Protein AF-A0AAV4BVM9-F1 (afdb_monomer)

Mean predicted aligned error: 7.36 Å

Sequence (117 aa):
MDQLFNAFNSCSRHSNQKMWHAMSLTSGHIEFVEATRQWLPTLHSKSKKGDKRPCMEDWQIAINSLLMLWEDLQKTQEVKFLRTSGLNQDCVENLSSTIRGHRDNPVRKSFVKVCAR

Secondary structure (DSSP, 8-state):
-HHHHHHHS--BSS-SSTT-B-B-TTSSHHHHHHHHHHHGGG------TT---HHHHHHHHHHHHHHHHHHHHHHHH--S-B-GGGSSSHHHHHHHHHHHHH-SS--HHHHHHHHT-

Structure (mmCIF, N/CA/C/O backbone):
data_AF-A0AAV4BVM9-F1
#
_entry.id   AF-A0AAV4BVM9-F1
#
loop_
_atom_site.group_PDB
_atom_site.id
_atom_site.type_symbol
_atom_site.label_atom_id
_atom_site.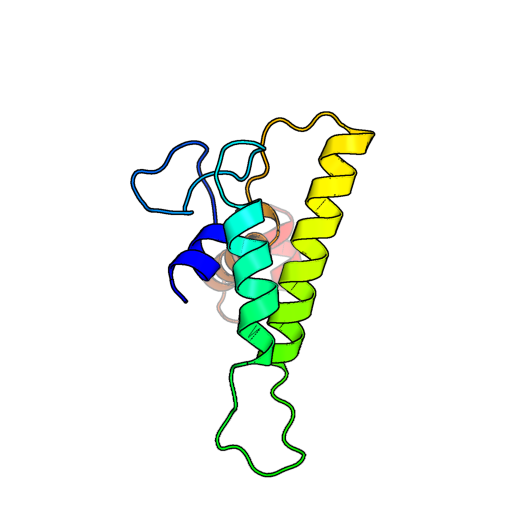label_alt_id
_atom_site.label_comp_id
_atom_site.label_asym_id
_atom_site.label_entity_id
_atom_site.label_seq_id
_atom_site.pdbx_PDB_ins_code
_atom_site.Cartn_x
_atom_site.Cartn_y
_atom_site.Cartn_z
_atom_site.occupancy
_atom_site.B_iso_or_equiv
_atom_site.auth_seq_id
_atom_site.auth_comp_id
_atom_site.auth_asym_id
_atom_site.auth_atom_id
_atom_site.pdbx_PDB_model_num
ATOM 1 N N . MET A 1 1 ? 1.137 -12.113 7.579 1.00 64.94 1 MET A N 1
ATOM 2 C CA . MET A 1 1 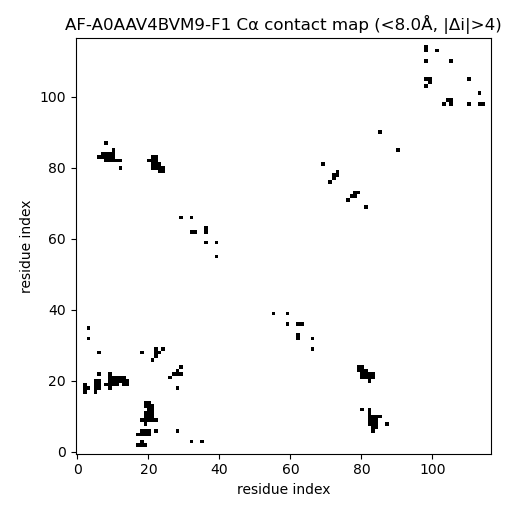? 1.840 -11.615 6.378 1.00 64.94 1 MET A CA 1
ATOM 3 C C . MET A 1 1 ? 0.943 -11.665 5.151 1.00 64.94 1 MET A C 1
ATOM 5 O O . MET A 1 1 ? 0.807 -10.639 4.508 1.00 64.94 1 MET A O 1
ATOM 9 N N . ASP A 1 2 ? 0.240 -12.766 4.888 1.00 84.50 2 ASP A N 1
ATOM 10 C CA . ASP A 1 2 ? -0.597 -12.916 3.680 1.00 84.50 2 ASP A CA 1
ATOM 11 C C . ASP A 1 2 ? -1.679 -11.838 3.522 1.00 84.50 2 ASP A C 1
ATOM 13 O O . ASP A 1 2 ? -1.846 -11.274 2.450 1.00 84.50 2 ASP A O 1
ATOM 17 N N . GLN A 1 3 ? -2.367 -11.467 4.607 1.00 89.62 3 GLN A N 1
ATOM 18 C CA . GLN A 1 3 ? -3.374 -10.395 4.563 1.00 89.62 3 GLN A CA 1
ATOM 19 C C . GLN A 1 3 ? -2.761 -9.013 4.289 1.00 89.62 3 GLN A C 1
ATOM 21 O O . GLN A 1 3 ? -3.406 -8.187 3.652 1.00 89.62 3 GLN A O 1
ATOM 26 N N . LEU A 1 4 ? -1.519 -8.773 4.732 1.00 90.56 4 LEU A N 1
ATOM 27 C CA . LEU A 1 4 ? -0.795 -7.533 4.445 1.00 90.56 4 LEU A CA 1
ATOM 28 C C . LEU A 1 4 ? -0.411 -7.475 2.972 1.00 90.56 4 LEU A C 1
ATOM 30 O O . LEU A 1 4 ? -0.662 -6.474 2.315 1.00 90.56 4 LEU A O 1
ATOM 34 N N . PHE A 1 5 ? 0.112 -8.574 2.432 1.00 89.81 5 PHE A N 1
ATOM 35 C CA . PHE A 1 5 ? 0.396 -8.666 1.006 1.00 89.81 5 PHE A CA 1
ATOM 36 C C . PHE A 1 5 ? -0.872 -8.475 0.160 1.00 89.81 5 PHE A C 1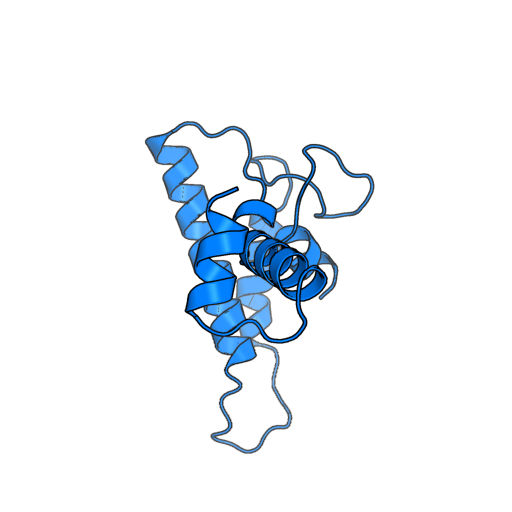
ATOM 38 O O . PHE A 1 5 ? -0.874 -7.673 -0.768 1.00 89.81 5 PHE A O 1
ATOM 45 N N . ASN A 1 6 ? -1.976 -9.129 0.531 1.00 91.81 6 ASN A N 1
ATOM 46 C CA . ASN A 1 6 ? -3.257 -8.975 -0.158 1.00 91.81 6 ASN A CA 1
ATOM 47 C C . ASN A 1 6 ? -3.753 -7.522 -0.138 1.00 91.81 6 ASN A C 1
ATOM 49 O O . ASN A 1 6 ? -4.144 -7.010 -1.187 1.00 91.81 6 ASN A O 1
ATOM 53 N N . ALA A 1 7 ? -3.670 -6.848 1.018 1.00 92.31 7 ALA A N 1
ATOM 54 C CA . ALA A 1 7 ? -4.071 -5.447 1.167 1.00 92.31 7 ALA A CA 1
ATOM 55 C C . ALA A 1 7 ? -3.267 -4.513 0.248 1.00 92.31 7 ALA A C 1
ATOM 57 O O . ALA A 1 7 ? -3.808 -3.534 -0.265 1.00 92.31 7 ALA A O 1
ATOM 58 N N . PHE A 1 8 ? -1.996 -4.830 -0.009 1.00 92.81 8 PHE A N 1
ATOM 59 C CA . PHE A 1 8 ? -1.115 -4.077 -0.907 1.00 92.81 8 PHE A CA 1
ATOM 60 C C . PHE A 1 8 ? -1.161 -4.540 -2.371 1.00 92.81 8 PHE A C 1
ATOM 62 O O . PHE A 1 8 ? -0.590 -3.871 -3.227 1.00 92.81 8 PHE A O 1
ATOM 69 N N . ASN A 1 9 ? -1.867 -5.629 -2.683 1.00 92.12 9 ASN A N 1
ATOM 70 C CA . ASN A 1 9 ? -1.947 -6.190 -4.033 1.00 92.12 9 ASN A CA 1
ATOM 71 C C . ASN A 1 9 ? -3.392 -6.496 -4.468 1.00 92.12 9 ASN A C 1
ATOM 73 O O . ASN A 1 9 ? -3.691 -7.520 -5.089 1.00 92.12 9 ASN A O 1
ATOM 77 N N . SER A 1 10 ? -4.327 -5.619 -4.102 1.00 90.06 10 SER A N 1
ATOM 78 C CA . SER A 1 10 ? -5.739 -5.770 -4.446 1.00 90.06 10 SER A CA 1
ATOM 79 C C . SER A 1 10 ? -6.004 -5.354 -5.897 1.00 90.06 10 SER A C 1
ATOM 81 O O . SER A 1 10 ? -5.831 -4.194 -6.278 1.00 90.06 10 SER A O 1
ATOM 83 N N . CYS A 1 11 ? -6.455 -6.311 -6.713 1.00 83.56 11 CYS A N 1
ATOM 84 C CA . CYS A 1 11 ? -6.705 -6.104 -8.148 1.00 83.56 11 CYS A CA 1
ATOM 85 C C . CYS A 1 11 ? -8.192 -5.914 -8.487 1.00 83.56 11 CYS A C 1
ATOM 87 O O . CYS A 1 11 ? -8.541 -5.358 -9.532 1.00 83.56 11 CYS A O 1
ATOM 89 N N . SER A 1 12 ? -9.080 -6.406 -7.623 1.00 85.81 12 SER A N 1
ATOM 90 C CA . SER A 1 12 ? -10.517 -6.511 -7.878 1.00 85.81 12 SER A CA 1
ATOM 91 C C . SER A 1 12 ? -11.320 -5.683 -6.881 1.00 85.81 12 SER A C 1
ATOM 93 O O . SER A 1 12 ? -10.864 -5.384 -5.783 1.00 85.81 12 SER A O 1
ATOM 95 N N . ARG A 1 13 ? -12.543 -5.297 -7.250 1.00 83.31 13 ARG A N 1
ATOM 96 C CA . ARG A 1 13 ? -13.445 -4.580 -6.335 1.00 83.31 13 ARG A CA 1
ATOM 97 C C . ARG A 1 13 ? -14.078 -5.509 -5.295 1.00 83.31 13 ARG A C 1
ATOM 99 O O . ARG A 1 13 ? -14.416 -5.072 -4.202 1.00 83.31 13 ARG A O 1
ATOM 106 N N . HIS A 1 14 ? -14.223 -6.782 -5.647 1.00 85.62 14 HIS A N 1
ATOM 107 C CA . HIS A 1 14 ? -14.819 -7.823 -4.825 1.00 85.62 14 HIS A CA 1
ATOM 108 C C . HIS A 1 14 ? -13.949 -9.070 -4.923 1.00 85.62 14 HIS A C 1
ATOM 110 O O . HIS A 1 14 ? -13.576 -9.471 -6.023 1.00 85.62 14 HIS A O 1
ATOM 116 N N . SER A 1 15 ? -13.656 -9.683 -3.782 1.00 87.31 15 SER A N 1
ATOM 117 C CA . SER A 1 15 ? -12.887 -10.919 -3.704 1.00 87.31 15 SER A CA 1
ATOM 118 C C . SER A 1 15 ? -13.386 -11.756 -2.540 1.00 87.31 15 SER A C 1
ATOM 120 O O . SER A 1 15 ? -13.726 -11.219 -1.487 1.00 87.31 15 SER A O 1
ATOM 122 N N . ASN A 1 16 ? -13.395 -13.075 -2.727 1.00 85.50 16 ASN A N 1
ATOM 123 C CA . ASN A 1 16 ? -13.697 -14.028 -1.659 1.00 85.50 16 ASN A CA 1
ATOM 124 C C . ASN A 1 16 ? -12.515 -14.185 -0.688 1.00 85.50 16 ASN A C 1
ATOM 126 O O . ASN A 1 16 ? -12.672 -14.752 0.391 1.00 85.50 16 ASN A O 1
ATOM 130 N N . GLN A 1 17 ? -11.326 -13.703 -1.065 1.00 86.00 17 GLN A N 1
ATOM 131 C CA . GLN A 1 17 ? -10.149 -13.722 -0.206 1.00 86.00 17 GLN A CA 1
ATOM 132 C C . GLN A 1 17 ? -10.049 -12.432 0.607 1.00 86.00 17 GLN A C 1
ATOM 134 O O . GLN A 1 17 ? -10.210 -11.319 0.098 1.00 86.00 17 GLN A O 1
ATOM 139 N N . LYS A 1 18 ? -9.731 -12.591 1.892 1.00 88.94 18 LYS A N 1
ATOM 140 C CA . LYS A 1 18 ? -9.637 -11.482 2.839 1.00 88.94 18 LYS A CA 1
ATOM 141 C C . LYS A 1 18 ? -8.536 -10.497 2.429 1.00 88.94 18 LYS A C 1
ATOM 143 O O . LYS A 1 18 ? -7.415 -10.912 2.131 1.00 88.94 18 LYS A O 1
ATOM 148 N N . MET A 1 19 ? -8.869 -9.204 2.459 1.00 90.19 19 MET A N 1
ATOM 149 C CA . MET A 1 19 ? -8.010 -8.081 2.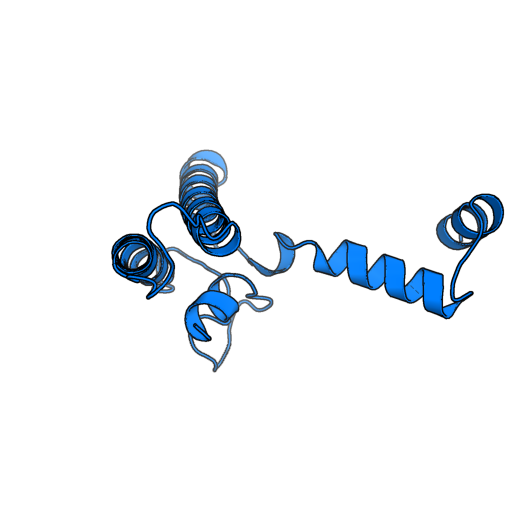050 1.00 90.19 19 MET A CA 1
ATOM 150 C C . MET A 1 19 ? -7.575 -8.094 0.575 1.00 90.19 19 MET A C 1
ATOM 152 O O . MET A 1 19 ? -6.791 -7.251 0.172 1.00 90.19 19 MET A O 1
ATOM 156 N N . TRP A 1 20 ? -8.074 -9.014 -0.259 1.00 90.62 20 TRP A N 1
ATOM 157 C CA . TRP A 1 20 ? -7.714 -9.076 -1.683 1.00 90.62 20 TRP A CA 1
ATOM 158 C C . TRP A 1 20 ? -8.739 -8.368 -2.580 1.00 90.62 20 TRP A C 1
ATOM 160 O O . TRP A 1 20 ? -8.995 -8.757 -3.720 1.00 90.62 20 TRP A O 1
ATOM 170 N N . HIS A 1 21 ? -9.372 -7.334 -2.039 1.00 92.38 21 HIS A N 1
ATOM 171 C CA . HIS A 1 21 ? -10.342 -6.491 -2.721 1.00 92.38 21 HIS A CA 1
ATOM 172 C C . HIS A 1 21 ? -9.986 -5.029 -2.493 1.00 92.38 21 HIS A C 1
ATOM 174 O O . HIS A 1 21 ? -9.243 -4.707 -1.574 1.00 92.38 21 HIS A O 1
ATOM 180 N N . ALA A 1 22 ? -10.515 -4.147 -3.332 1.00 93.62 22 ALA A N 1
ATOM 181 C CA . ALA A 1 22 ? -10.200 -2.732 -3.281 1.00 93.62 22 ALA A CA 1
ATOM 182 C C . ALA A 1 22 ? -10.464 -2.145 -1.885 1.00 93.62 22 ALA A C 1
ATOM 184 O O . ALA A 1 22 ? -11.465 -2.460 -1.222 1.00 93.62 22 ALA A O 1
ATOM 185 N N . MET A 1 23 ? -9.561 -1.263 -1.472 1.00 93.75 23 MET A N 1
ATOM 186 C CA . MET A 1 23 ? -9.687 -0.493 -0.248 1.00 93.75 23 MET A CA 1
ATOM 187 C C . MET A 1 23 ? -10.814 0.528 -0.402 1.00 93.75 23 MET A C 1
ATOM 189 O O . MET A 1 23 ? -10.923 1.187 -1.432 1.00 93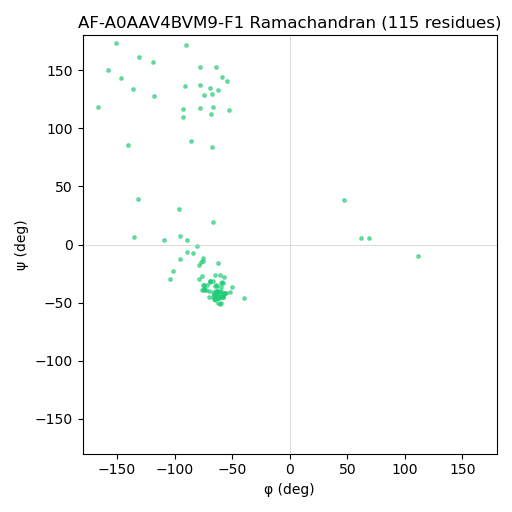.75 23 MET A O 1
ATOM 193 N N . SER A 1 24 ? -11.666 0.647 0.608 1.00 92.25 24 SER A N 1
ATOM 194 C CA . SER A 1 24 ? -12.741 1.635 0.697 1.00 92.25 24 SER A CA 1
ATOM 195 C C . SER A 1 24 ? -13.011 1.963 2.165 1.00 92.25 24 SER A C 1
ATOM 197 O O . SER A 1 24 ? -12.477 1.305 3.056 1.00 92.25 24 SER A O 1
ATOM 199 N N . LEU A 1 25 ? -13.872 2.946 2.430 1.00 88.75 25 LEU A N 1
ATOM 200 C CA . LEU A 1 25 ? -14.216 3.363 3.796 1.00 88.75 25 LEU A CA 1
ATOM 201 C C . LEU A 1 25 ? -14.783 2.228 4.663 1.00 88.75 25 LEU A C 1
ATOM 203 O O . LEU A 1 25 ? -14.629 2.254 5.874 1.00 88.75 25 LEU A O 1
ATOM 207 N N . THR A 1 26 ? -15.434 1.233 4.056 1.00 89.69 26 THR A N 1
ATOM 208 C CA . THR A 1 26 ? -16.087 0.126 4.773 1.00 89.69 26 THR A CA 1
ATOM 209 C C . THR A 1 26 ? -15.366 -1.210 4.604 1.00 89.69 26 THR A C 1
ATOM 211 O O . THR A 1 26 ? -15.846 -2.236 5.082 1.00 89.69 26 THR A O 1
ATOM 214 N N . SER A 1 27 ? -14.217 -1.240 3.919 1.00 89.81 27 SER A N 1
ATOM 215 C CA . SER A 1 27 ? -13.532 -2.492 3.571 1.00 89.81 27 SER A CA 1
ATOM 216 C C . SER A 1 27 ? -12.695 -3.091 4.705 1.00 89.81 27 SER A C 1
ATOM 218 O O . SER A 1 27 ? -12.049 -4.117 4.482 1.00 89.81 27 SER A O 1
ATOM 220 N N . GLY A 1 28 ? -12.627 -2.445 5.873 1.00 91.88 28 GLY A N 1
ATOM 221 C CA . GLY A 1 28 ? -11.808 -2.888 7.008 1.00 91.88 28 GLY A CA 1
ATOM 222 C C . GLY A 1 28 ? -10.293 -2.777 6.780 1.00 91.88 28 GLY A C 1
ATOM 223 O O . GLY A 1 28 ? -9.504 -3.292 7.572 1.00 91.88 28 GLY A O 1
ATOM 224 N N . HIS 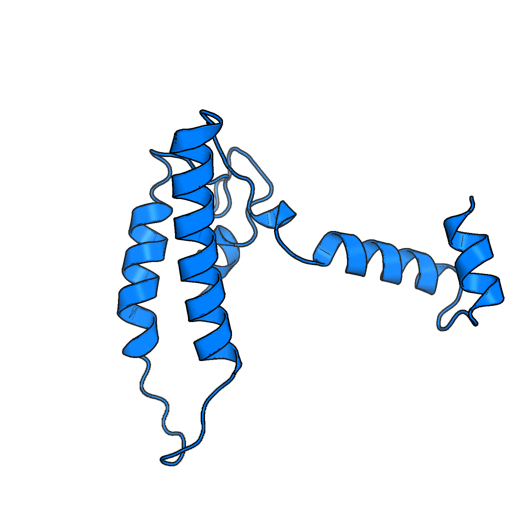A 1 29 ? -9.871 -2.194 5.652 1.00 93.62 29 HIS A N 1
ATOM 225 C CA . HIS A 1 29 ? -8.460 -2.119 5.269 1.00 93.62 29 HIS A CA 1
ATOM 226 C C . HIS A 1 29 ? -7.700 -1.119 6.132 1.00 93.62 29 HIS A C 1
ATOM 228 O O . HIS A 1 29 ? -6.565 -1.391 6.503 1.00 93.62 29 HIS A O 1
ATOM 234 N N . ILE A 1 30 ? -8.320 0.013 6.465 1.00 92.94 30 ILE A N 1
ATOM 235 C CA . ILE A 1 30 ? -7.674 1.076 7.238 1.00 92.94 30 ILE A CA 1
ATOM 236 C C . ILE A 1 30 ? -7.376 0.584 8.648 1.00 92.94 30 ILE A C 1
ATOM 238 O O . ILE A 1 30 ? -6.244 0.686 9.109 1.00 92.94 30 ILE A O 1
ATOM 242 N N . GLU A 1 31 ? -8.352 -0.051 9.289 1.00 94.75 31 GLU A N 1
ATOM 243 C CA . GLU A 1 31 ? -8.220 -0.642 10.615 1.00 94.75 31 GLU A CA 1
ATOM 244 C C . GLU A 1 31 ? -7.150 -1.736 10.626 1.00 94.75 31 GLU A C 1
ATOM 246 O O . GLU A 1 31 ? -6.322 -1.799 11.533 1.00 94.75 31 GLU A O 1
ATOM 251 N N . PHE A 1 32 ? -7.131 -2.584 9.595 1.00 94.69 32 PHE A N 1
ATOM 252 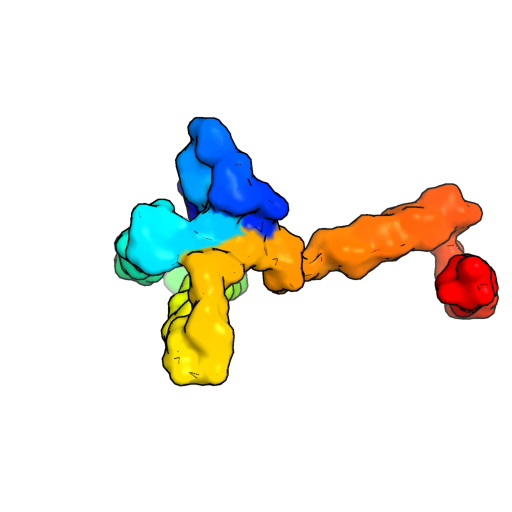C CA . PHE A 1 32 ? -6.128 -3.634 9.458 1.00 94.69 32 PHE A CA 1
ATOM 253 C C . PHE A 1 32 ? -4.711 -3.073 9.245 1.00 94.69 32 PHE A C 1
ATOM 255 O O . PHE A 1 32 ? -3.755 -3.555 9.861 1.00 94.69 32 PHE A O 1
ATOM 262 N N . VAL A 1 33 ? -4.558 -2.060 8.391 1.00 93.38 33 VAL A N 1
ATOM 263 C CA . VAL A 1 33 ? -3.266 -1.432 8.086 1.00 93.38 33 VAL A CA 1
ATOM 264 C C . VAL A 1 33 ? -2.750 -0.637 9.288 1.00 93.38 33 VAL A C 1
ATOM 266 O O . VAL A 1 33 ? -1.572 -0.760 9.612 1.00 93.38 33 VAL A O 1
ATOM 269 N N . GLU A 1 34 ? -3.608 0.082 10.016 1.00 94.06 34 GLU A N 1
ATOM 270 C CA . GLU A 1 34 ? -3.254 0.754 11.277 1.00 94.06 34 GLU A CA 1
ATOM 271 C C . GLU A 1 34 ? -2.860 -0.244 12.374 1.00 94.06 34 GLU A C 1
ATOM 273 O O . GLU A 1 34 ? -1.825 -0.087 13.024 1.00 94.06 34 GLU A O 1
ATOM 278 N N . ALA A 1 35 ? -3.609 -1.339 12.539 1.00 93.88 35 ALA A N 1
ATOM 279 C CA . ALA A 1 35 ? -3.217 -2.403 13.464 1.00 93.88 35 ALA A CA 1
ATOM 280 C C . ALA A 1 35 ? -1.852 -3.001 13.082 1.00 93.88 35 ALA A C 1
ATOM 282 O O . ALA A 1 35 ? -1.003 -3.252 13.941 1.00 93.88 35 ALA A O 1
ATOM 283 N N . THR A 1 36 ? -1.602 -3.177 11.782 1.00 92.12 36 THR A N 1
ATOM 284 C CA . THR A 1 36 ? -0.311 -3.659 11.279 1.00 92.12 36 THR A CA 1
ATOM 285 C C . THR A 1 36 ? 0.805 -2.647 11.530 1.00 92.12 36 THR A C 1
ATOM 287 O O . THR A 1 36 ? 1.890 -3.045 11.947 1.00 92.12 36 THR A O 1
ATOM 290 N N . ARG A 1 37 ? 0.545 -1.348 11.344 1.00 91.75 37 ARG A N 1
ATOM 291 C CA . ARG A 1 37 ? 1.478 -0.248 11.631 1.00 91.75 37 ARG A CA 1
ATOM 292 C C . ARG A 1 37 ? 1.953 -0.271 13.081 1.00 91.75 37 ARG A C 1
ATOM 294 O O . ARG A 1 37 ? 3.137 -0.074 13.332 1.00 91.75 37 ARG A O 1
ATOM 301 N N . GLN A 1 38 ? 1.046 -0.536 14.020 1.00 91.00 38 GLN A N 1
ATOM 302 C CA . GLN A 1 38 ? 1.353 -0.630 15.451 1.00 91.00 38 GLN A CA 1
ATOM 303 C C . GLN A 1 38 ? 2.078 -1.931 15.808 1.00 91.00 38 GLN A C 1
ATOM 305 O O . GLN A 1 38 ? 2.945 -1.945 16.680 1.00 91.00 38 GLN A O 1
ATOM 310 N N . TRP A 1 39 ? 1.749 -3.025 15.121 1.00 90.06 39 TRP A N 1
ATOM 311 C CA . TRP A 1 39 ? 2.371 -4.327 15.336 1.00 90.06 39 TRP A CA 1
ATOM 312 C C . TRP A 1 39 ? 3.791 -4.420 14.760 1.00 90.06 39 TRP A C 1
ATOM 314 O O . TRP A 1 39 ? 4.661 -5.021 15.390 1.00 90.06 39 TRP A O 1
ATOM 324 N N . LEU A 1 40 ? 4.063 -3.814 13.600 1.00 86.62 40 LEU A N 1
ATOM 325 C CA . LEU A 1 40 ? 5.332 -3.976 12.877 1.00 86.62 40 LEU A CA 1
ATOM 326 C C . LEU A 1 40 ? 6.585 -3.628 13.712 1.00 86.62 40 LEU A C 1
ATOM 328 O O . LEU A 1 40 ? 7.552 -4.386 13.652 1.00 86.62 40 LEU A O 1
ATOM 332 N N . PRO A 1 41 ? 6.600 -2.547 14.521 1.00 83.00 41 PRO A N 1
ATOM 333 C CA . PRO A 1 41 ? 7.721 -2.223 15.407 1.00 83.00 41 PRO A CA 1
ATOM 334 C C . PRO A 1 41 ? 7.951 -3.249 16.525 1.00 83.00 41 PRO A C 1
ATOM 336 O O . PRO A 1 41 ? 9.072 -3.388 17.008 1.00 83.00 41 PRO A O 1
ATOM 339 N N . THR A 1 42 ? 6.909 -3.981 16.936 1.00 84.69 42 THR A N 1
ATOM 340 C CA . THR A 1 42 ? 6.996 -4.994 18.005 1.00 84.69 42 THR A CA 1
ATOM 341 C C . THR A 1 42 ? 7.674 -6.284 17.551 1.00 84.69 42 THR A C 1
ATOM 343 O O . THR A 1 42 ? 8.028 -7.121 18.382 1.00 84.69 42 THR A O 1
ATOM 346 N N . LEU A 1 43 ? 7.889 -6.454 16.241 1.00 79.56 43 LEU A N 1
ATOM 347 C CA . LEU A 1 43 ? 8.655 -7.564 15.690 1.00 79.56 43 LEU A CA 1
ATOM 348 C C . LEU A 1 43 ? 10.128 -7.427 16.084 1.00 79.56 43 LEU A C 1
ATOM 350 O O . LEU A 1 43 ? 10.972 -6.927 15.342 1.00 79.56 43 LEU A O 1
ATOM 354 N N . HIS A 1 44 ? 10.442 -7.907 17.283 1.00 62.78 44 HIS A N 1
ATOM 355 C CA . HIS A 1 44 ? 11.802 -8.015 17.774 1.00 62.78 44 HIS A CA 1
ATOM 356 C C . HIS A 1 44 ? 12.534 -9.086 16.966 1.00 62.78 44 HIS A C 1
ATOM 358 O O . HIS A 1 44 ? 12.251 -10.282 17.041 1.00 62.78 44 HIS A O 1
ATOM 364 N N . SER A 1 45 ? 13.508 -8.649 16.180 1.00 59.66 45 SER A N 1
ATOM 365 C CA . SER A 1 45 ? 14.424 -9.547 15.495 1.00 5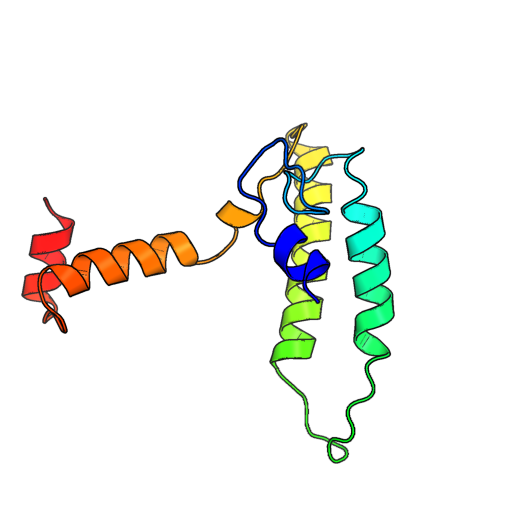9.66 45 SER A CA 1
ATOM 366 C C . SER A 1 45 ? 15.478 -10.048 16.485 1.00 59.66 45 SER A C 1
ATOM 368 O O . SER A 1 45 ? 16.068 -9.261 17.218 1.00 59.66 45 SER A O 1
ATOM 370 N N . LYS A 1 46 ? 15.805 -11.347 16.445 1.00 60.78 46 LYS A N 1
ATOM 371 C CA . LYS A 1 46 ? 17.008 -11.919 17.091 1.00 60.78 46 LYS A CA 1
ATOM 372 C C . LYS A 1 46 ? 18.324 -11.433 16.440 1.00 60.78 46 LYS A C 1
ATOM 374 O O . LYS A 1 46 ? 19.345 -12.109 16.540 1.00 60.78 46 LYS A O 1
ATOM 379 N N . SER A 1 47 ? 18.301 -10.327 15.695 1.00 60.41 47 SER A N 1
ATOM 380 C CA . SER A 1 47 ? 19.487 -9.787 15.032 1.00 60.41 47 SER A CA 1
ATOM 381 C C . SER A 1 47 ? 20.368 -9.055 16.036 1.00 60.41 47 SER A C 1
ATOM 383 O O . SER A 1 47 ? 19.910 -8.567 17.071 1.00 60.41 47 SER A O 1
ATOM 385 N N . LYS A 1 48 ? 21.667 -9.013 15.738 1.00 59.12 48 LYS A N 1
ATOM 386 C CA . LYS A 1 48 ? 22.641 -8.305 16.566 1.00 59.12 48 LYS A CA 1
ATOM 387 C C . LYS A 1 48 ? 22.255 -6.825 16.663 1.00 59.12 48 LYS A C 1
ATOM 389 O O . LYS A 1 48 ? 21.746 -6.234 15.712 1.00 59.12 48 LYS A O 1
ATOM 394 N N . LYS A 1 49 ? 22.505 -6.231 17.830 1.00 55.19 49 LYS A N 1
ATOM 395 C CA . LYS A 1 49 ? 22.257 -4.813 18.113 1.00 55.19 49 LYS A CA 1
ATOM 396 C C . LYS A 1 49 ? 22.939 -3.954 17.031 1.00 55.19 49 LYS A C 1
ATOM 398 O O . LYS A 1 49 ? 24.159 -3.999 16.920 1.00 55.19 49 LYS A O 1
ATOM 403 N N . GLY A 1 50 ? 22.154 -3.221 16.235 1.00 59.06 50 GLY A N 1
ATOM 404 C CA . GLY A 1 50 ? 22.639 -2.360 15.140 1.00 59.06 50 GLY A CA 1
ATOM 405 C C . GLY A 1 50 ? 22.288 -2.825 13.720 1.00 59.06 50 GLY A C 1
ATOM 406 O O . GLY A 1 50 ? 22.451 -2.051 12.783 1.00 59.06 50 GLY A O 1
ATOM 407 N N . ASP A 1 51 ? 21.764 -4.040 13.554 1.00 63.22 51 ASP A N 1
ATOM 408 C CA . ASP A 1 51 ? 21.402 -4.582 12.242 1.00 63.22 51 ASP A CA 1
ATOM 409 C C . ASP A 1 51 ? 19.982 -4.132 11.854 1.00 63.22 51 ASP A C 1
ATOM 411 O O . ASP A 1 51 ? 18.977 -4.761 12.212 1.00 63.22 51 ASP A O 1
ATOM 415 N N . LYS A 1 52 ? 19.893 -2.971 11.194 1.00 63.94 52 LYS A N 1
ATOM 416 C CA . LYS A 1 52 ? 18.649 -2.480 10.592 1.00 63.94 52 LYS A CA 1
ATOM 417 C C . LYS A 1 52 ? 18.279 -3.396 9.435 1.00 63.94 52 LYS A C 1
ATOM 419 O O . LYS A 1 52 ? 19.103 -3.645 8.564 1.00 63.94 52 LYS A O 1
ATOM 424 N N . ARG A 1 53 ? 17.035 -3.877 9.403 1.00 70.06 53 ARG A N 1
ATOM 425 C CA . ARG A 1 53 ? 16.506 -4.608 8.247 1.00 70.06 53 ARG A CA 1
ATOM 426 C C . ARG A 1 53 ? 15.798 -3.609 7.336 1.00 70.06 53 ARG A C 1
ATOM 428 O O . ARG A 1 53 ? 14.714 -3.173 7.726 1.00 70.06 53 ARG A O 1
ATOM 435 N N . PRO A 1 54 ? 16.350 -3.291 6.149 1.00 77.06 54 PRO A N 1
ATOM 436 C CA . PRO A 1 54 ? 15.731 -2.342 5.226 1.00 77.06 54 PRO A CA 1
ATOM 437 C C . PRO A 1 54 ? 14.269 -2.694 4.950 1.00 77.06 54 PRO A C 1
ATOM 439 O O . PRO A 1 54 ? 13.405 -1.846 5.082 1.00 77.06 54 PRO A O 1
ATOM 442 N N . CYS A 1 55 ? 13.959 -3.986 4.782 1.00 81.75 55 CYS A N 1
ATOM 443 C CA . CYS A 1 55 ? 12.593 -4.431 4.511 1.00 81.75 55 CYS A CA 1
ATOM 444 C C . CYS A 1 55 ? 11.564 -4.048 5.589 1.00 81.75 55 CYS A C 1
ATOM 446 O O . CYS A 1 55 ? 10.404 -3.827 5.262 1.00 81.75 55 CYS A O 1
ATOM 448 N N . MET A 1 56 ? 11.949 -3.979 6.867 1.00 82.94 56 MET A N 1
ATOM 449 C CA . MET A 1 56 ? 11.020 -3.602 7.939 1.00 82.94 56 MET A CA 1
ATOM 450 C C . MET A 1 56 ? 10.766 -2.096 7.934 1.00 82.94 56 MET A C 1
ATOM 452 O O . MET A 1 56 ? 9.632 -1.673 8.142 1.00 82.94 56 MET A O 1
ATOM 456 N N . GLU A 1 57 ? 11.807 -1.304 7.672 1.00 85.56 57 GLU A N 1
ATOM 457 C CA . GLU A 1 57 ? 11.685 0.143 7.473 1.00 85.56 57 GLU A CA 1
ATOM 458 C C . GLU A 1 57 ? 10.838 0.430 6.217 1.00 85.56 57 GLU A C 1
ATOM 460 O O . GLU A 1 57 ? 9.889 1.210 6.285 1.00 85.56 57 GLU A O 1
ATOM 465 N N . ASP A 1 58 ? 11.077 -0.290 5.119 1.00 89.00 58 ASP A N 1
ATOM 466 C CA . ASP A 1 58 ? 10.322 -0.178 3.866 1.00 89.00 58 ASP A CA 1
ATOM 467 C C . ASP A 1 58 ? 8.837 -0.513 4.056 1.00 89.00 58 ASP A C 1
ATOM 469 O O . ASP A 1 58 ? 7.971 0.191 3.538 1.00 89.00 58 ASP A O 1
ATOM 473 N N . TRP A 1 59 ? 8.510 -1.539 4.852 1.00 90.81 59 TRP A N 1
ATOM 474 C CA . TRP A 1 59 ? 7.118 -1.859 5.188 1.00 90.81 59 TRP A CA 1
ATOM 475 C C . TRP A 1 59 ? 6.442 -0.752 5.998 1.00 90.81 59 TRP A C 1
ATOM 477 O O . TRP A 1 59 ? 5.276 -0.445 5.750 1.00 90.81 59 TRP A O 1
ATOM 487 N N . GLN A 1 60 ? 7.148 -0.129 6.947 1.00 90.62 60 GLN A N 1
ATOM 488 C CA . GLN A 1 60 ? 6.604 1.012 7.692 1.00 90.62 60 GLN A CA 1
ATOM 489 C C . GLN A 1 60 ? 6.352 2.203 6.770 1.00 90.62 60 GLN A C 1
ATOM 491 O O . GLN A 1 60 ? 5.301 2.838 6.868 1.00 90.62 60 GLN A O 1
ATOM 496 N N . ILE A 1 61 ? 7.287 2.484 5.858 1.00 93.00 61 ILE A N 1
ATOM 497 C CA . ILE A 1 61 ? 7.136 3.536 4.850 1.00 93.00 61 ILE A CA 1
ATOM 498 C C . ILE A 1 61 ? 5.919 3.237 3.972 1.00 93.00 61 ILE A C 1
ATOM 500 O O . ILE A 1 61 ? 5.034 4.080 3.879 1.00 93.00 61 ILE A O 1
ATOM 504 N N . ALA A 1 62 ? 5.812 2.029 3.413 1.00 94.44 62 ALA A N 1
ATOM 505 C CA . ALA A 1 62 ? 4.701 1.631 2.551 1.00 94.44 62 ALA A CA 1
ATOM 506 C C . ALA A 1 62 ? 3.335 1.761 3.250 1.00 94.44 62 ALA A C 1
ATOM 508 O O . ALA A 1 62 ? 2.385 2.279 2.663 1.00 94.44 62 ALA A O 1
ATOM 509 N N . ILE A 1 63 ? 3.244 1.343 4.516 1.00 94.94 63 ILE A N 1
ATOM 510 C CA . ILE A 1 63 ? 2.039 1.485 5.346 1.00 94.94 63 ILE A CA 1
ATOM 511 C C . ILE A 1 63 ? 1.674 2.952 5.559 1.00 94.94 63 ILE A C 1
ATOM 513 O O . ILE A 1 63 ? 0.534 3.338 5.299 1.00 94.94 63 ILE A O 1
ATOM 517 N N . ASN A 1 64 ? 2.630 3.780 5.981 1.00 95.25 64 ASN A N 1
ATOM 518 C CA . ASN A 1 64 ? 2.377 5.202 6.203 1.00 95.25 64 ASN A CA 1
ATOM 519 C C . ASN A 1 64 ? 1.971 5.903 4.897 1.00 95.25 64 ASN A C 1
ATOM 521 O O . ASN A 1 64 ? 1.000 6.656 4.881 1.00 95.25 64 ASN A O 1
ATOM 525 N N . SER A 1 65 ? 2.662 5.617 3.792 1.00 96.19 65 SER A N 1
ATOM 526 C CA . SER A 1 65 ? 2.353 6.185 2.480 1.00 96.19 65 SER A CA 1
ATOM 527 C C . SER A 1 65 ? 0.967 5.781 1.982 1.00 96.19 65 SER A C 1
ATOM 529 O O . SER A 1 65 ? 0.262 6.626 1.438 1.00 96.19 65 SER A O 1
ATOM 531 N N . LEU A 1 66 ? 0.544 4.528 2.189 1.00 95.69 66 LEU A N 1
ATOM 532 C CA . LEU A 1 66 ? -0.794 4.077 1.800 1.00 95.69 66 LEU A CA 1
ATOM 533 C C . LEU A 1 66 ? -1.893 4.801 2.590 1.00 95.69 66 LEU A C 1
ATOM 535 O O . LEU A 1 66 ? -2.897 5.202 2.002 1.00 95.69 66 LEU A O 1
ATOM 539 N N . LEU A 1 67 ? -1.699 4.986 3.899 1.00 95.12 67 LEU A N 1
ATOM 540 C CA . LEU A 1 67 ? -2.649 5.700 4.758 1.00 95.12 67 LEU A CA 1
ATOM 541 C C . LEU A 1 67 ? -2.767 7.176 4.363 1.00 95.12 67 LEU A C 1
ATOM 543 O O . LEU A 1 67 ? -3.879 7.664 4.174 1.00 95.12 67 LEU A O 1
ATOM 547 N N . MET A 1 68 ? -1.634 7.858 4.168 1.00 95.31 68 MET A N 1
ATOM 548 C CA . MET A 1 68 ? -1.607 9.260 3.733 1.00 95.31 68 MET A CA 1
ATOM 549 C C . MET A 1 68 ? -2.244 9.436 2.353 1.00 95.31 68 MET A C 1
ATOM 551 O O . MET A 1 68 ? -3.089 10.307 2.170 1.00 95.31 68 MET A O 1
ATOM 555 N N . LEU A 1 69 ? -1.899 8.566 1.397 1.00 95.19 69 LEU A N 1
ATOM 556 C CA . LEU A 1 69 ? -2.501 8.581 0.066 1.00 95.19 69 LEU A CA 1
ATOM 557 C C . LEU A 1 69 ? -4.020 8.422 0.148 1.00 95.19 69 LEU A C 1
ATOM 559 O O . LEU A 1 69 ? -4.754 9.133 -0.531 1.00 95.19 69 LEU A O 1
ATOM 563 N N . TRP A 1 70 ? -4.505 7.484 0.961 1.00 94.56 70 TRP A N 1
ATOM 564 C CA . TRP A 1 70 ? -5.939 7.279 1.112 1.00 94.56 70 TRP A CA 1
ATOM 565 C C . TRP A 1 70 ? -6.636 8.505 1.697 1.00 94.56 70 TRP A C 1
ATOM 567 O O . TRP A 1 70 ? -7.664 8.924 1.167 1.00 94.56 70 TRP A O 1
ATOM 577 N N . GLU A 1 71 ? -6.070 9.092 2.749 1.00 93.44 71 GLU A N 1
ATOM 578 C CA . GLU A 1 71 ? -6.590 10.309 3.369 1.00 93.44 71 GLU A CA 1
ATOM 579 C C . GLU A 1 71 ? -6.677 11.464 2.360 1.00 93.44 71 GLU A C 1
ATOM 581 O O . GLU A 1 71 ? -7.720 12.117 2.257 1.00 93.44 71 GLU A O 1
ATOM 586 N N . ASP A 1 72 ? -5.633 11.667 1.558 1.00 94.50 72 ASP A N 1
ATOM 587 C CA . ASP A 1 72 ? -5.609 12.698 0.520 1.00 94.50 72 ASP A CA 1
ATOM 588 C C . ASP A 1 72 ? -6.645 12.431 -0.579 1.00 94.50 72 ASP A C 1
ATOM 590 O O . ASP A 1 72 ? -7.375 13.343 -0.974 1.00 94.50 72 ASP A O 1
ATOM 594 N N . LEU A 1 73 ? -6.777 11.185 -1.046 1.00 92.56 73 LEU A N 1
ATOM 595 C CA . LEU A 1 73 ? -7.771 10.810 -2.058 1.00 92.56 73 LEU A CA 1
ATOM 596 C C . LEU A 1 73 ? -9.212 10.989 -1.560 1.00 92.56 73 LEU A C 1
ATOM 598 O O . LEU A 1 73 ? -10.084 11.372 -2.345 1.00 92.56 73 LEU A O 1
ATOM 602 N N . GLN A 1 74 ? -9.467 10.745 -0.271 1.00 90.62 74 GLN A N 1
ATOM 603 C CA . GLN A 1 74 ? -10.770 11.019 0.342 1.00 90.62 74 GLN A CA 1
ATOM 604 C C . GLN A 1 74 ? -11.059 12.521 0.395 1.00 90.62 74 GLN A C 1
ATOM 606 O O . GLN A 1 74 ? -12.157 12.941 0.036 1.00 90.62 74 GLN A O 1
ATOM 611 N N . LYS A 1 75 ? -10.081 13.335 0.809 1.00 89.19 75 LYS A N 1
ATOM 612 C CA . LYS A 1 75 ? -10.261 14.787 0.968 1.00 89.19 75 LYS A CA 1
ATOM 613 C C . LYS A 1 75 ? -10.372 15.537 -0.357 1.00 89.19 75 LYS A C 1
ATOM 615 O O . LYS A 1 75 ? -11.069 16.544 -0.418 1.00 89.19 75 LYS A O 1
ATOM 620 N N . THR A 1 76 ? -9.655 15.096 -1.389 1.00 87.12 76 THR A N 1
ATOM 621 C CA . THR A 1 76 ? -9.462 15.891 -2.615 1.00 87.12 76 THR A CA 1
ATOM 622 C C . THR A 1 76 ? -10.304 15.438 -3.801 1.00 87.12 76 THR A C 1
ATOM 624 O O . THR A 1 76 ? -10.619 16.266 -4.653 1.00 87.12 76 THR A O 1
ATOM 627 N N . GLN A 1 77 ? -10.645 14.147 -3.895 1.00 80.56 77 GLN A N 1
ATOM 628 C CA . GLN A 1 77 ? -11.208 13.565 -5.122 1.00 80.56 77 GLN A CA 1
ATOM 629 C C . GLN A 1 77 ? -12.417 12.642 -4.901 1.00 80.56 77 GLN A C 1
ATOM 631 O O . GLN A 1 77 ? -12.869 12.011 -5.855 1.00 80.56 77 GLN A O 1
ATOM 636 N N . GLU A 1 78 ? -12.936 12.540 -3.670 1.00 85.00 78 GLU A N 1
ATOM 637 C CA . GLU A 1 78 ? -14.089 11.690 -3.311 1.00 85.00 78 GLU A CA 1
ATOM 638 C C . GLU A 1 78 ? -13.979 10.252 -3.866 1.00 85.00 78 GLU A C 1
ATOM 640 O O . GLU A 1 78 ? -14.946 9.637 -4.336 1.00 85.00 78 GLU A O 1
ATOM 645 N N . VAL A 1 79 ? -12.763 9.696 -3.846 1.00 90.00 79 VAL A N 1
ATOM 646 C CA . VAL A 1 79 ? -12.490 8.382 -4.436 1.00 90.00 79 VAL A CA 1
ATOM 647 C C . VAL A 1 79 ? -13.226 7.296 -3.656 1.00 90.00 79 VAL A C 1
ATOM 649 O O . VAL A 1 79 ? -12.959 7.047 -2.486 1.00 90.00 79 VAL A O 1
ATOM 652 N N . LYS A 1 80 ? -14.134 6.576 -4.318 1.00 90.06 80 LYS A N 1
ATOM 653 C CA . LYS A 1 80 ? -14.946 5.535 -3.660 1.00 90.06 80 LYS A CA 1
ATOM 654 C C . LYS A 1 80 ? -14.140 4.302 -3.246 1.00 90.06 80 LYS A C 1
ATOM 656 O O . LYS A 1 80 ? -14.510 3.622 -2.292 1.00 90.06 80 LYS A O 1
ATOM 661 N N . PHE A 1 81 ? -13.094 3.968 -3.999 1.00 91.94 81 PHE A N 1
ATOM 662 C CA . PHE A 1 81 ? -12.245 2.810 -3.731 1.00 91.94 81 PHE A CA 1
ATOM 663 C C . PHE A 1 81 ? -10.862 2.949 -4.379 1.00 91.94 81 PHE A C 1
ATOM 665 O O . PHE A 1 81 ? -10.734 3.541 -5.449 1.00 91.94 81 PHE A O 1
ATOM 672 N N . LEU A 1 82 ? -9.843 2.341 -3.769 1.00 93.19 82 LEU A N 1
ATOM 673 C CA . LEU A 1 82 ? -8.469 2.284 -4.268 1.00 93.19 82 LEU A CA 1
ATOM 674 C C . LEU A 1 82 ? -8.055 0.832 -4.527 1.00 93.19 82 LEU A C 1
ATOM 676 O O . LEU A 1 82 ? -8.172 -0.024 -3.652 1.00 93.19 82 LEU A O 1
ATOM 680 N N . ARG A 1 83 ? -7.547 0.558 -5.732 1.00 93.50 83 ARG A N 1
ATOM 681 C CA . ARG A 1 83 ? -6.898 -0.719 -6.065 1.00 93.50 83 ARG A CA 1
ATOM 682 C C . ARG A 1 83 ? -5.404 -0.589 -5.825 1.00 93.50 83 ARG A C 1
ATOM 684 O O . ARG A 1 83 ? -4.745 0.204 -6.495 1.00 93.50 83 ARG A O 1
ATOM 691 N N . THR A 1 84 ? -4.883 -1.367 -4.890 1.00 92.38 84 THR A N 1
ATOM 692 C CA . THR A 1 84 ? -3.477 -1.275 -4.479 1.00 92.38 84 THR A CA 1
ATOM 693 C C . THR A 1 84 ? -2.517 -1.964 -5.446 1.00 92.38 84 THR A C 1
ATOM 695 O O . THR A 1 84 ? -1.358 -1.570 -5.513 1.00 92.38 84 THR A O 1
ATOM 698 N N . SER A 1 85 ? -3.004 -2.855 -6.319 1.00 91.50 85 SER A N 1
ATOM 699 C CA . SER A 1 85 ? -2.195 -3.440 -7.402 1.00 91.50 85 SER A CA 1
ATOM 700 C C . SER A 1 85 ? -1.687 -2.415 -8.426 1.00 91.50 85 SER A C 1
ATOM 702 O O . SER A 1 85 ? -0.819 -2.722 -9.228 1.00 91.50 85 SER A O 1
ATOM 704 N N . GLY A 1 86 ? -2.260 -1.207 -8.460 1.00 88.06 86 GLY A N 1
ATOM 705 C CA . GLY A 1 86 ? -1.779 -0.118 -9.317 1.00 88.06 86 GLY A CA 1
ATOM 706 C C . GLY A 1 86 ? -0.625 0.684 -8.712 1.00 88.06 86 GLY A C 1
ATOM 707 O O . GLY A 1 86 ? -0.085 1.552 -9.389 1.00 88.06 86 GLY A O 1
ATOM 708 N N . LEU A 1 87 ? -0.280 0.433 -7.446 1.00 92.06 87 LEU A N 1
ATOM 709 C CA . LEU A 1 87 ? 0.762 1.161 -6.715 1.00 92.06 87 LEU A CA 1
ATOM 710 C C . LEU A 1 87 ? 2.120 0.448 -6.754 1.00 92.06 87 LEU A C 1
ATOM 712 O O . LEU A 1 87 ? 3.127 1.029 -6.353 1.00 92.06 87 LEU A O 1
ATOM 716 N N . ASN A 1 88 ? 2.152 -0.809 -7.200 1.00 90.50 88 ASN A N 1
ATOM 717 C CA . ASN A 1 88 ? 3.369 -1.604 -7.291 1.00 90.50 88 ASN A CA 1
ATOM 718 C C . ASN A 1 88 ? 4.060 -1.440 -8.660 1.00 90.50 88 ASN A C 1
ATOM 720 O O . ASN A 1 88 ? 3.530 -0.823 -9.586 1.00 90.50 88 ASN A O 1
ATOM 724 N N . GLN A 1 89 ? 5.273 -1.983 -8.778 1.00 89.75 89 GLN A N 1
ATOM 725 C CA . GLN A 1 89 ? 6.072 -1.908 -10.007 1.00 89.75 89 GLN A CA 1
ATOM 726 C C . GLN A 1 89 ? 5.797 -3.071 -10.976 1.00 89.75 89 GLN A C 1
ATOM 728 O O . GLN A 1 89 ? 6.410 -3.124 -12.044 1.00 89.75 89 GLN A O 1
ATOM 733 N N . ASP A 1 90 ? 4.848 -3.961 -10.664 1.00 88.69 90 ASP A N 1
ATOM 734 C CA . ASP A 1 90 ? 4.587 -5.185 -11.434 1.00 88.69 90 ASP A CA 1
ATOM 735 C C . ASP A 1 90 ? 4.256 -4.871 -12.897 1.00 88.69 90 ASP A C 1
ATOM 737 O O . ASP A 1 90 ? 4.617 -5.620 -13.801 1.00 88.69 90 ASP A O 1
ATOM 741 N N . CYS A 1 91 ? 3.597 -3.742 -13.175 1.00 86.25 91 CYS A N 1
ATOM 742 C CA . CYS A 1 91 ? 3.295 -3.330 -14.546 1.00 86.25 91 CYS A CA 1
ATOM 743 C C . CYS A 1 91 ? 4.569 -3.092 -15.381 1.00 86.25 91 CYS A C 1
ATOM 745 O O . CYS A 1 91 ? 4.641 -3.506 -16.541 1.00 86.25 91 CYS A O 1
ATOM 747 N N . VAL A 1 92 ? 5.597 -2.489 -14.780 1.00 87.75 92 VAL A N 1
ATOM 748 C CA . VAL A 1 92 ? 6.896 -2.226 -15.414 1.00 87.75 92 VAL A CA 1
ATOM 749 C C . VAL A 1 92 ? 7.707 -3.515 -15.526 1.00 87.75 92 VAL A C 1
ATOM 751 O O . VAL A 1 92 ? 8.371 -3.750 -16.542 1.00 87.75 92 VAL A O 1
ATOM 754 N N . GLU A 1 93 ? 7.635 -4.383 -14.519 1.00 86.50 93 GLU A N 1
ATOM 755 C CA . GLU A 1 93 ? 8.306 -5.683 -14.540 1.00 86.50 93 GLU A CA 1
ATOM 756 C C . GLU A 1 93 ? 7.721 -6.609 -15.612 1.00 86.50 93 GLU A C 1
ATOM 758 O O . GLU A 1 93 ? 8.474 -7.217 -16.378 1.00 86.50 93 GLU A O 1
ATOM 763 N N . ASN A 1 94 ? 6.394 -6.642 -15.750 1.00 88.06 94 ASN A N 1
ATOM 764 C CA . ASN A 1 94 ? 5.692 -7.405 -16.782 1.00 88.06 94 ASN A CA 1
ATOM 765 C C . ASN A 1 94 ? 6.028 -6.901 -18.191 1.00 88.06 94 ASN A C 1
ATOM 767 O O . ASN A 1 94 ? 6.280 -7.702 -19.098 1.00 88.06 94 ASN A O 1
ATOM 771 N N . LEU A 1 95 ? 6.116 -5.581 -18.378 1.00 86.75 95 LEU A N 1
ATOM 772 C CA . LEU A 1 95 ? 6.599 -4.996 -19.630 1.00 86.75 95 LEU A CA 1
ATOM 773 C C . LEU A 1 95 ? 8.045 -5.424 -19.917 1.00 86.75 95 LEU A C 1
ATOM 775 O O . LEU A 1 95 ? 8.366 -5.869 -21.018 1.00 86.75 95 LEU A O 1
ATOM 779 N N . SER A 1 96 ? 8.914 -5.356 -18.912 1.00 84.62 96 SER A N 1
ATOM 780 C CA . SER A 1 96 ? 10.317 -5.762 -19.037 1.00 84.62 96 SER A CA 1
ATOM 781 C C . SER A 1 96 ? 10.465 -7.254 -19.347 1.00 84.62 96 SER A C 1
ATOM 783 O O . SER A 1 96 ? 11.367 -7.646 -20.087 1.00 84.62 96 SER A O 1
ATOM 785 N N . SER A 1 97 ? 9.590 -8.097 -18.797 1.00 85.62 97 SER A N 1
ATOM 786 C CA . SER A 1 97 ? 9.511 -9.524 -19.117 1.00 85.62 97 SER A CA 1
ATOM 787 C C . SER A 1 97 ? 9.089 -9.742 -20.569 1.00 85.62 97 SER A C 1
ATOM 789 O O . SER A 1 97 ? 9.759 -10.465 -21.298 1.00 85.62 97 SER A O 1
ATOM 791 N N . THR A 1 98 ? 8.066 -9.024 -21.037 1.00 85.69 98 THR A N 1
ATOM 792 C CA . THR A 1 98 ? 7.609 -9.073 -22.437 1.00 85.69 98 THR A CA 1
ATOM 793 C C . THR A 1 98 ? 8.733 -8.701 -23.407 1.00 85.69 98 THR A C 1
ATOM 795 O O . THR A 1 98 ? 8.975 -9.393 -24.395 1.00 85.69 98 THR A O 1
ATOM 798 N N . ILE A 1 99 ? 9.492 -7.648 -23.094 1.00 83.69 99 ILE A N 1
ATOM 799 C CA . ILE A 1 99 ? 10.637 -7.214 -23.904 1.00 83.69 99 ILE A CA 1
ATOM 800 C C . ILE A 1 99 ? 11.742 -8.280 -23.928 1.00 83.69 99 ILE A C 1
ATOM 802 O O . ILE A 1 99 ? 12.318 -8.545 -24.985 1.00 83.69 99 ILE A O 1
ATOM 806 N N . ARG A 1 100 ? 12.020 -8.920 -22.785 1.00 82.75 100 ARG A N 1
ATOM 807 C CA . ARG A 1 100 ? 12.989 -10.022 -22.697 1.00 82.75 100 ARG A CA 1
ATOM 808 C C . ARG A 1 100 ? 12.507 -11.293 -23.397 1.00 82.75 100 ARG A C 1
ATOM 810 O O . ARG A 1 100 ? 13.318 -11.965 -24.016 1.00 82.75 100 ARG A O 1
ATOM 817 N N . GLY A 1 101 ? 11.2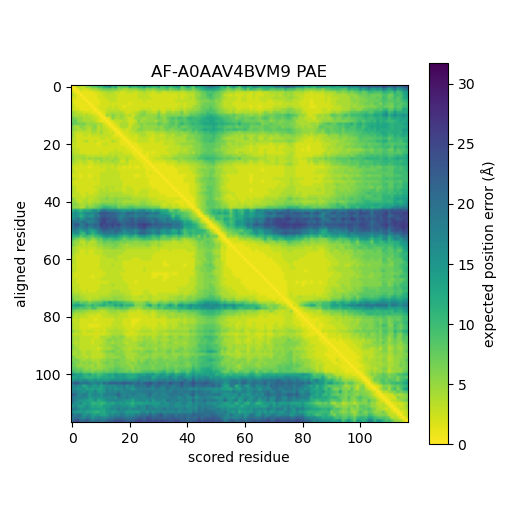03 -11.561 -23.420 1.00 81.06 101 GLY A N 1
ATOM 818 C CA . GLY A 1 101 ? 10.614 -12.661 -24.190 1.00 81.06 101 GLY A CA 1
ATOM 819 C C . GLY A 1 101 ? 10.855 -12.541 -25.699 1.00 81.06 101 GLY A C 1
ATOM 820 O O . GLY A 1 101 ? 10.940 -13.548 -26.395 1.00 81.06 101 GLY A O 1
ATOM 821 N N . HIS A 1 102 ? 11.040 -11.320 -26.215 1.00 76.75 102 HIS A N 1
ATOM 822 C CA . HIS A 1 102 ? 11.489 -11.106 -27.593 1.00 76.75 102 HIS A CA 1
ATOM 823 C C . HIS A 1 102 ? 13.003 -11.298 -27.775 1.00 76.75 102 HIS A C 1
ATOM 825 O O . HIS A 1 102 ? 13.444 -11.648 -28.873 1.00 76.75 102 HIS A O 1
ATOM 831 N N . ARG A 1 103 ? 13.807 -11.031 -26.737 1.00 72.31 103 ARG A N 1
ATOM 832 C CA . ARG A 1 103 ? 15.262 -11.245 -26.702 1.00 72.31 103 ARG A CA 1
ATOM 833 C C . ARG A 1 103 ? 15.773 -11.150 -25.260 1.00 72.31 103 ARG A C 1
ATOM 835 O O . ARG A 1 103 ? 15.709 -10.063 -24.698 1.00 72.31 103 ARG A O 1
ATOM 842 N N . ASP A 1 104 ? 16.351 -12.218 -24.706 1.00 73.75 104 ASP A N 1
ATOM 843 C CA . ASP A 1 104 ? 16.673 -12.335 -23.264 1.00 73.75 104 ASP A CA 1
ATOM 844 C C . ASP A 1 104 ? 17.446 -11.152 -22.660 1.00 73.75 104 ASP A C 1
ATOM 846 O O . ASP A 1 104 ? 17.209 -10.752 -21.520 1.00 73.75 104 ASP A O 1
ATOM 850 N N . ASN A 1 105 ? 18.370 -10.566 -23.427 1.00 79.38 105 ASN A N 1
ATOM 851 C CA . ASN A 1 105 ? 19.114 -9.376 -23.025 1.00 79.38 105 ASN A CA 1
ATOM 852 C C . ASN A 1 105 ? 19.279 -8.420 -24.219 1.00 79.38 105 ASN A C 1
ATOM 854 O O . ASN A 1 105 ? 20.266 -8.496 -24.964 1.00 79.38 105 ASN A O 1
ATOM 858 N N . PRO A 1 106 ? 18.293 -7.546 -24.479 1.00 73.19 106 PRO A N 1
ATOM 859 C CA . PRO A 1 106 ? 18.348 -6.654 -25.616 1.00 73.19 106 PRO A CA 1
ATOM 860 C C . PRO A 1 106 ? 19.348 -5.525 -25.350 1.00 73.19 106 PRO A C 1
ATOM 862 O O . PRO A 1 106 ? 19.256 -4.789 -24.374 1.00 73.19 106 PRO A O 1
ATOM 865 N N . VAL A 1 107 ? 20.270 -5.309 -26.288 1.00 77.81 107 VAL A N 1
ATOM 866 C CA . VAL A 1 107 ? 21.110 -4.101 -26.312 1.00 77.81 107 VAL A CA 1
ATOM 867 C C . VAL A 1 107 ? 20.212 -2.873 -26.532 1.00 77.81 107 VAL A C 1
ATOM 869 O O . VAL A 1 107 ? 19.171 -2.977 -27.185 1.00 77.81 107 VAL A O 1
ATOM 872 N N . ARG A 1 108 ? 20.619 -1.687 -26.060 1.00 73.56 108 ARG A N 1
ATOM 873 C CA . ARG A 1 108 ? 19.851 -0.422 -26.134 1.00 73.56 108 ARG A CA 1
ATOM 874 C C . ARG A 1 108 ? 19.105 -0.200 -27.464 1.00 73.56 108 ARG A C 1
ATOM 876 O O . ARG A 1 108 ? 17.926 0.132 -27.458 1.00 73.56 108 ARG A O 1
ATOM 883 N N . LYS A 1 109 ? 19.765 -0.424 -28.610 1.00 72.56 109 LYS A N 1
ATOM 884 C CA . LYS A 1 109 ? 19.155 -0.257 -29.947 1.00 72.56 109 LYS A CA 1
ATOM 885 C C . LYS A 1 109 ? 18.007 -1.239 -30.220 1.00 72.56 109 LYS A C 1
ATOM 887 O O . LYS A 1 109 ? 17.052 -0.876 -30.896 1.00 72.56 109 LYS A O 1
ATOM 892 N N . SER A 1 110 ? 18.101 -2.475 -29.728 1.00 68.00 110 SER A N 1
ATOM 893 C CA . SER A 1 110 ? 17.020 -3.464 -29.845 1.00 68.00 110 SER A CA 1
ATOM 894 C C . SER A 1 110 ? 15.866 -3.186 -28.888 1.00 68.00 110 SER A C 1
ATOM 896 O O . SER A 1 110 ? 14.728 -3.375 -29.289 1.00 68.00 110 SER A O 1
ATOM 898 N N . PHE A 1 111 ? 16.137 -2.671 -27.685 1.00 73.56 111 PHE A N 1
ATOM 899 C CA . PHE A 1 111 ? 15.092 -2.284 -26.733 1.00 73.56 111 PHE A CA 1
ATOM 900 C C . PHE A 1 111 ? 14.160 -1.212 -27.325 1.00 73.56 111 PHE A C 1
ATOM 902 O O . PHE A 1 111 ? 12.952 -1.407 -27.384 1.00 73.56 111 PHE A O 1
ATOM 909 N N . VAL A 1 112 ? 14.727 -0.133 -27.883 1.00 73.81 112 VAL A N 1
ATOM 910 C CA . VAL A 1 112 ? 13.949 0.961 -28.502 1.00 73.81 112 VAL A CA 1
ATOM 911 C C . VAL A 1 112 ? 13.080 0.468 -29.664 1.00 73.81 112 VAL A C 1
ATOM 913 O O . VAL A 1 112 ? 11.955 0.924 -29.825 1.00 73.81 112 VAL A O 1
ATOM 916 N N . LYS A 1 113 ? 13.569 -0.492 -30.458 1.00 70.12 113 LYS A N 1
ATOM 917 C CA . LYS A 1 113 ? 12.796 -1.068 -31.570 1.00 70.12 113 LYS A CA 1
ATOM 918 C C . LYS A 1 113 ? 11.618 -1.926 -31.110 1.00 70.12 113 LYS A C 1
ATOM 920 O O . LYS A 1 113 ? 10.633 -1.997 -31.835 1.00 70.12 113 LYS A O 1
ATOM 925 N N . VAL A 1 114 ? 11.733 -2.597 -29.964 1.00 69.81 114 VAL A N 1
ATOM 926 C CA . VAL A 1 114 ? 10.648 -3.413 -29.398 1.00 69.81 114 VAL A CA 1
ATOM 927 C C . VAL A 1 114 ? 9.570 -2.516 -28.791 1.00 69.81 114 VAL A C 1
ATOM 929 O O . VAL A 1 114 ? 8.396 -2.781 -28.998 1.00 69.81 114 VAL A O 1
ATOM 932 N N . CYS A 1 115 ? 9.953 -1.424 -28.124 1.00 63.22 115 CYS A N 1
ATOM 933 C CA . CYS A 1 115 ? 9.003 -0.501 -27.494 1.00 63.22 115 CYS A CA 1
ATOM 934 C C . CYS A 1 115 ? 8.293 0.460 -28.466 1.00 63.22 115 CYS A C 1
ATOM 936 O O . CYS A 1 115 ? 7.341 1.117 -28.065 1.00 63.22 115 CYS A O 1
ATOM 938 N N . ALA A 1 116 ? 8.779 0.604 -29.704 1.00 64.50 116 ALA A N 1
ATOM 939 C CA . ALA A 1 116 ? 8.219 1.510 -30.716 1.00 64.50 116 ALA A CA 1
ATOM 940 C C . ALA A 1 116 ? 7.224 0.831 -31.682 1.00 64.50 116 ALA A C 1
ATOM 942 O O . ALA A 1 116 ? 6.848 1.436 -32.686 1.00 64.50 116 ALA A O 1
ATOM 943 N N . ARG A 1 117 ? 6.865 -0.429 -31.422 1.00 55.00 117 ARG A N 1
ATOM 944 C CA . ARG A 1 117 ? 5.827 -1.181 -32.139 1.00 55.00 117 ARG A CA 1
ATOM 945 C C . ARG A 1 117 ? 4.539 -1.176 -31.336 1.00 55.00 117 ARG A C 1
ATOM 947 O O . ARG A 1 117 ? 3.481 -1.164 -31.994 1.00 55.00 117 ARG A O 1
#

Organism: NCBI:txid259542

pLDDT: mean 84.41, std 10.62, range [55.0, 96.19]

Solvent-accessible surface area (backbone atoms only — not comparable to full-atom values): 6930 Å² total; per-residue (Å²): 108,69,51,58,52,22,51,54,49,3,80,34,82,71,52,96,50,74,46,32,26,30,39,35,96,84,58,58,44,64,63,51,50,51,53,44,62,66,47,58,77,69,65,76,67,95,58,64,94,86,69,79,57,67,68,61,55,50,50,52,48,52,51,53,51,53,53,52,51,50,54,50,38,51,76,75,64,69,56,75,62,46,53,30,48,75,76,56,63,60,69,60,51,51,49,53,46,56,54,27,74,79,35,83,79,60,54,74,75,54,45,56,60,64,76,74,110

Nearest PDB structures (foldseek):
  6p5a-assembly1_G  TM=8.468E-01  e=1.486E-03  Drosophila melanogaster
  8foc-assembly1_1  TM=4.288E-01  e=4.211E+00  Saccharomyces cerevisiae
  3n9m-assembly2_C  TM=4.855E-01  e=6.460E+00  Caenorhabditis elegans

Foldseek 3Di:
DVLLVLLLAADACDDPDQNNHWDAPPNCSLVVLVVCLVCLVVPDDPDDPPDDDVVSVVSNVVSVVVNVVVVCCVVPPVDGTHRNNVVDCVVVVVVVVVLCVVPVDDDPVSSVVVVVD

Radius of gyration: 18.48 Å; Cα contacts (8 Å, |Δi|>4): 97; chains: 1; bounding box: 39×30×50 Å